Protein AF-A0A5B9VU18-F1 (afdb_monomer)

Structure (mmCIF, N/CA/C/O backbone):
data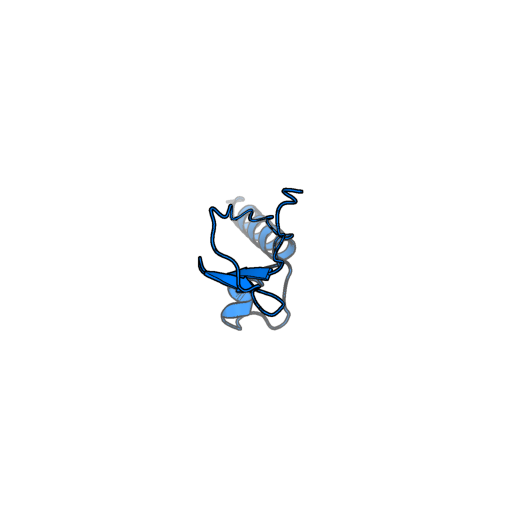_AF-A0A5B9VU18-F1
#
_entry.id   AF-A0A5B9VU18-F1
#
loop_
_atom_site.group_PDB
_atom_site.id
_atom_site.type_symbol
_atom_site.label_atom_id
_atom_site.label_alt_id
_atom_site.label_comp_id
_atom_site.label_asym_id
_atom_site.label_entity_id
_atom_site.label_seq_id
_atom_site.pdbx_PDB_ins_code
_atom_site.Cartn_x
_atom_site.Cartn_y
_atom_site.Cartn_z
_atom_site.occupancy
_atom_site.B_iso_or_equiv
_atom_site.auth_seq_id
_atom_site.auth_comp_id
_atom_site.auth_asym_id
_atom_site.auth_atom_id
_atom_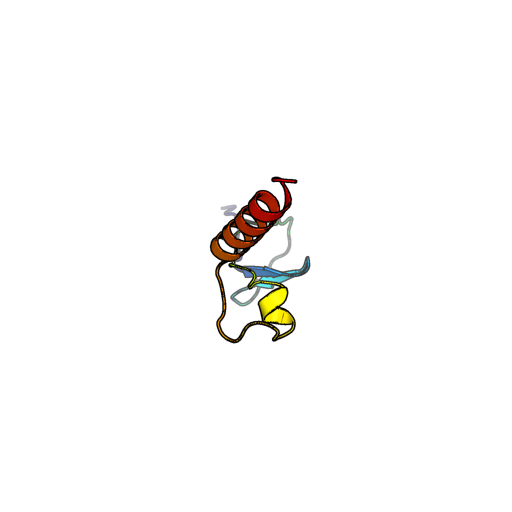site.pdbx_PDB_model_num
ATOM 1 N N . MET A 1 1 ? -8.658 16.212 24.745 1.00 44.69 1 MET A N 1
ATOM 2 C CA . MET A 1 1 ? -7.549 16.435 23.797 1.00 44.69 1 MET A CA 1
ATOM 3 C C . MET A 1 1 ? -7.709 15.396 22.710 1.00 44.69 1 MET A C 1
ATOM 5 O O . MET A 1 1 ? -7.733 14.225 23.051 1.00 44.69 1 MET A O 1
ATOM 9 N N . ASP A 1 2 ? -7.917 15.824 21.468 1.00 71.50 2 ASP A N 1
ATOM 10 C CA . ASP A 1 2 ? -8.189 14.944 20.327 1.00 71.50 2 ASP A CA 1
ATOM 11 C C . ASP A 1 2 ? -6.910 14.829 19.492 1.00 71.50 2 ASP A C 1
ATOM 13 O O . ASP A 1 2 ? -6.659 15.621 18.585 1.00 71.50 2 ASP A O 1
ATOM 17 N N . GLN A 1 3 ? -6.001 13.957 19.928 1.00 73.62 3 GLN A N 1
ATOM 18 C CA . GLN A 1 3 ? -4.765 13.693 19.196 1.00 73.62 3 GLN A CA 1
ATOM 19 C C . GLN A 1 3 ? -4.996 12.499 18.268 1.00 73.62 3 GLN A C 1
ATOM 21 O O . GLN A 1 3 ? -5.435 11.452 18.750 1.00 73.62 3 GLN A O 1
ATOM 26 N N . PRO A 1 4 ? -4.688 12.620 16.964 1.00 80.50 4 PRO A N 1
ATOM 27 C CA . PRO A 1 4 ? -4.853 11.517 16.034 1.00 80.50 4 PRO A CA 1
ATOM 28 C C . PRO A 1 4 ? -3.933 10.361 16.426 1.00 80.50 4 PRO A C 1
ATOM 30 O O . PRO A 1 4 ? -2.729 10.535 16.636 1.00 80.50 4 PRO A O 1
ATOM 33 N N . LEU A 1 5 ? -4.511 9.167 16.514 1.00 86.94 5 LEU A N 1
ATOM 34 C CA . LEU A 1 5 ? -3.778 7.948 16.803 1.00 86.94 5 LEU A CA 1
ATOM 35 C C . LEU A 1 5 ? -3.107 7.427 15.523 1.00 86.94 5 LEU A C 1
ATOM 37 O O . LEU A 1 5 ? -3.765 7.199 14.511 1.00 86.94 5 LEU A O 1
ATOM 41 N N . ILE A 1 6 ? -1.787 7.232 15.571 1.00 89.88 6 ILE A N 1
ATOM 42 C CA . ILE A 1 6 ? -0.993 6.782 14.420 1.00 89.88 6 ILE A CA 1
ATOM 43 C C . ILE A 1 6 ? -0.566 5.328 14.626 1.00 89.88 6 ILE A C 1
ATOM 45 O O . ILE A 1 6 ? 0.234 5.032 15.513 1.00 89.88 6 ILE A O 1
ATOM 49 N N . VAL A 1 7 ? -1.041 4.432 13.756 1.00 91.44 7 VAL A N 1
ATOM 50 C CA . VAL A 1 7 ? -0.607 3.027 13.698 1.00 91.44 7 VAL A CA 1
ATOM 51 C C . VAL A 1 7 ? 0.376 2.844 12.544 1.00 91.44 7 VAL A C 1
ATOM 53 O O . VAL A 1 7 ? 0.076 3.188 11.402 1.00 91.44 7 VAL A O 1
ATOM 56 N N . ARG A 1 8 ? 1.557 2.284 12.831 1.00 93.25 8 ARG A N 1
ATOM 57 C CA . ARG A 1 8 ? 2.568 1.952 11.815 1.00 93.25 8 ARG A CA 1
ATOM 58 C C . ARG A 1 8 ? 2.439 0.503 11.367 1.00 93.25 8 ARG A C 1
ATOM 60 O O . ARG A 1 8 ? 2.019 -0.364 12.132 1.00 93.25 8 ARG A O 1
ATOM 67 N N . GLY A 1 9 ? 2.783 0.250 10.113 1.00 92.69 9 GLY A N 1
ATOM 68 C CA . GLY A 1 9 ? 2.624 -1.060 9.511 1.00 92.69 9 GLY A CA 1
ATOM 69 C C . GLY A 1 9 ? 3.126 -1.121 8.080 1.00 92.69 9 GLY A C 1
ATOM 70 O O . GLY A 1 9 ? 3.503 -0.116 7.473 1.00 92.69 9 GLY A O 1
ATOM 71 N N . ARG A 1 10 ? 3.077 -2.326 7.519 1.00 92.50 10 ARG A N 1
ATOM 72 C CA . ARG A 1 10 ? 3.366 -2.588 6.113 1.00 92.50 10 ARG A CA 1
ATOM 73 C C . ARG A 1 10 ? 2.068 -2.728 5.331 1.00 92.50 10 ARG A C 1
ATOM 75 O O . ARG A 1 10 ? 1.161 -3.436 5.750 1.00 92.50 10 ARG A O 1
ATOM 82 N N . TYR A 1 11 ? 2.019 -2.140 4.141 1.00 91.12 11 TYR A N 1
ATOM 83 C CA . TYR A 1 11 ? 0.947 -2.389 3.182 1.00 91.12 11 TYR A CA 1
ATOM 84 C C . TYR A 1 11 ? 1.408 -3.388 2.114 1.00 91.12 11 TYR A C 1
ATOM 86 O O . TYR A 1 11 ? 2.401 -3.158 1.420 1.00 91.12 11 TYR A O 1
ATOM 94 N N . ALA A 1 12 ? 0.720 -4.522 1.994 1.00 88.94 12 ALA A N 1
ATOM 95 C CA . ALA A 1 12 ? 1.034 -5.573 1.031 1.00 88.94 12 ALA A CA 1
ATOM 96 C C . ALA A 1 12 ? -0.254 -6.185 0.481 1.00 88.94 12 ALA A C 1
ATOM 98 O O . ALA A 1 12 ? -1.156 -6.517 1.238 1.00 88.94 12 ALA A O 1
ATOM 99 N N . GLY A 1 13 ? -0.355 -6.331 -0.843 1.00 87.38 13 GLY A N 1
ATOM 100 C CA . GLY A 1 13 ? -1.488 -7.035 -1.457 1.00 87.38 13 GLY A CA 1
ATOM 101 C C . GLY A 1 13 ? -2.863 -6.424 -1.160 1.00 87.38 13 GLY A C 1
ATOM 102 O O . GLY A 1 13 ? -3.840 -7.155 -1.114 1.00 87.38 13 GLY A O 1
ATOM 103 N N . ARG A 1 14 ? -2.946 -5.098 -0.976 1.00 88.00 14 ARG A N 1
ATOM 104 C CA . ARG A 1 14 ? -4.156 -4.370 -0.535 1.00 88.00 14 ARG A CA 1
ATOM 105 C C . ARG A 1 14 ? -4.562 -4.602 0.926 1.00 88.00 14 ARG A C 1
ATOM 107 O O . ARG A 1 14 ? -5.672 -4.258 1.317 1.00 88.00 14 ARG A O 1
ATOM 114 N N . THR A 1 15 ? -3.655 -5.136 1.734 1.00 91.25 15 THR A N 1
ATOM 115 C CA . THR A 1 15 ? -3.851 -5.375 3.162 1.00 91.25 15 THR A CA 1
ATOM 116 C C . THR A 1 15 ? -2.839 -4.565 3.965 1.00 91.25 15 THR A C 1
ATOM 118 O O . THR A 1 15 ? -1.648 -4.548 3.644 1.00 91.25 15 THR A O 1
ATOM 121 N N . PHE A 1 16 ? -3.309 -3.893 5.014 1.00 92.00 16 PHE A N 1
ATOM 122 C CA . PHE A 1 16 ? -2.455 -3.261 6.015 1.00 92.00 16 PHE A CA 1
ATOM 123 C C . PHE A 1 16 ? -2.122 -4.265 7.122 1.00 92.00 16 PHE A C 1
ATOM 125 O O . PHE A 1 16 ? -3.010 -4.937 7.640 1.00 92.00 16 PHE A O 1
ATOM 132 N N . ILE A 1 17 ? -0.842 -4.371 7.465 1.00 93.38 17 ILE A N 1
ATOM 133 C CA . ILE A 1 17 ? -0.311 -5.289 8.471 1.00 93.38 17 ILE A CA 1
ATOM 134 C C . ILE A 1 17 ? 0.372 -4.427 9.538 1.00 93.38 17 ILE A C 1
ATOM 136 O O . ILE A 1 17 ? 1.435 -3.868 9.247 1.00 93.38 17 ILE A O 1
ATOM 140 N N . PRO A 1 18 ? -0.219 -4.267 10.733 1.00 93.44 18 PRO A N 1
ATOM 141 C CA . PRO A 1 18 ? 0.356 -3.424 11.774 1.00 93.44 18 PRO A CA 1
ATOM 142 C C . PRO A 1 18 ? 1.663 -4.024 12.313 1.00 93.44 18 PRO A C 1
ATOM 144 O O . PRO A 1 18 ? 1.812 -5.240 12.411 1.00 93.44 18 PRO A O 1
ATOM 147 N N . GLU A 1 19 ? 2.614 -3.164 12.676 1.00 94.12 19 GLU A N 1
ATOM 148 C CA . GLU A 1 19 ? 3.883 -3.561 13.314 1.00 94.12 19 GLU A CA 1
ATOM 149 C C . GLU A 1 19 ? 3.721 -3.896 14.806 1.00 94.12 19 GLU A C 1
ATOM 151 O O . GLU A 1 19 ? 4.643 -4.420 15.430 1.00 94.12 19 GLU A O 1
ATOM 156 N N . GLY A 1 20 ? 2.554 -3.608 15.385 1.00 90.44 20 GLY A N 1
ATOM 157 C CA . GLY A 1 20 ? 2.259 -3.816 16.796 1.00 90.44 20 GLY A CA 1
ATOM 158 C C . GLY A 1 20 ? 0.774 -4.079 17.055 1.00 90.44 20 GLY A C 1
ATOM 159 O O . GLY A 1 20 ? -0.018 -4.153 16.111 1.00 90.44 20 GLY A O 1
ATOM 160 N N .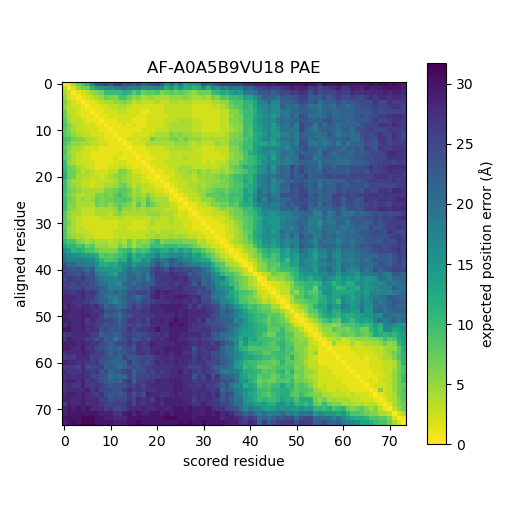 PRO A 1 21 ? 0.385 -4.240 18.330 1.00 89.56 21 PRO A N 1
ATOM 161 C CA . PRO A 1 21 ? -1.010 -4.433 18.700 1.00 89.56 21 PRO A CA 1
ATOM 162 C C . PRO A 1 21 ? -1.849 -3.228 18.276 1.00 89.56 21 PRO A C 1
ATOM 164 O O . PRO A 1 21 ? -1.425 -2.076 18.402 1.00 89.56 21 PRO A O 1
ATOM 167 N N . LEU A 1 22 ? -3.051 -3.509 17.777 1.00 87.44 22 LEU A N 1
ATOM 168 C CA . LEU A 1 22 ? -4.022 -2.465 17.491 1.00 87.44 22 LEU A CA 1
ATOM 169 C C . LEU A 1 22 ? -4.581 -1.931 18.817 1.00 87.44 22 LEU A C 1
ATOM 171 O O . LEU A 1 22 ? -4.905 -2.731 19.698 1.00 87.44 22 LEU A O 1
ATOM 175 N N . PRO A 1 23 ? -4.676 -0.606 18.983 1.00 86.06 23 PRO A N 1
ATOM 176 C CA . PRO A 1 23 ? -5.328 -0.028 20.144 1.00 86.06 23 PRO A CA 1
ATOM 177 C C . PRO A 1 23 ? -6.826 -0.314 20.094 1.00 86.06 23 PRO A C 1
ATOM 179 O O . PRO A 1 23 ? -7.437 -0.289 19.027 1.00 86.06 23 PRO A O 1
ATOM 182 N N . ASP A 1 24 ? -7.399 -0.563 21.264 1.00 89.12 24 ASP A N 1
ATOM 183 C CA . ASP A 1 24 ? -8.833 -0.763 21.436 1.00 89.12 24 ASP A CA 1
ATOM 184 C C . ASP A 1 24 ? -9.539 0.599 21.424 1.00 89.12 24 ASP A C 1
ATOM 186 O O . ASP A 1 24 ? -9.648 1.281 22.444 1.00 89.12 24 ASP A O 1
ATOM 190 N N . THR A 1 25 ? -9.879 1.064 20.223 1.00 85.81 25 THR A N 1
ATOM 191 C CA . THR A 1 25 ? -10.554 2.343 19.998 1.00 85.81 25 THR A CA 1
ATOM 192 C C . THR A 1 25 ? -11.386 2.294 18.719 1.00 85.81 25 THR A C 1
ATOM 194 O O . THR A 1 25 ? -10.987 1.684 17.725 1.00 85.81 25 THR A O 1
ATOM 197 N N . GLU A 1 26 ? -12.538 2.958 18.734 1.00 83.38 26 GLU A N 1
ATOM 198 C CA . GLU A 1 26 ? -13.447 3.075 17.593 1.00 83.38 26 GLU A CA 1
ATOM 199 C C . GLU A 1 26 ? -13.416 4.500 17.026 1.00 83.38 26 GLU A C 1
ATOM 201 O O . GLU A 1 26 ? -13.289 5.478 17.764 1.00 83.38 26 GLU A O 1
ATOM 206 N N . GLY A 1 27 ? -13.547 4.638 15.703 1.00 84.38 27 GLY A N 1
ATOM 207 C CA . GLY A 1 27 ? -13.589 5.947 15.055 1.00 84.38 27 GLY A CA 1
ATOM 208 C C . GLY A 1 27 ? -13.323 5.907 13.554 1.00 84.38 27 GLY A C 1
ATOM 209 O O . GLY A 1 27 ? -13.112 4.850 12.957 1.00 84.38 27 GLY A O 1
ATOM 210 N N . VAL A 1 28 ? -13.332 7.088 12.935 1.00 86.12 28 VAL A N 1
ATOM 211 C CA . VAL A 1 28 ? -12.922 7.254 11.536 1.00 86.12 28 VAL A CA 1
ATOM 212 C C . VAL A 1 28 ? -11.400 7.170 11.457 1.00 86.12 28 VAL A C 1
ATOM 214 O O . VAL A 1 28 ? -10.700 7.862 12.193 1.00 86.12 28 VAL A O 1
ATOM 217 N N . ALA A 1 29 ? -10.894 6.346 10.541 1.00 86.00 29 ALA A N 1
ATOM 218 C CA . ALA A 1 29 ? -9.468 6.191 10.290 1.00 86.00 29 ALA A CA 1
ATOM 219 C C . ALA A 1 29 ? -9.130 6.532 8.834 1.00 86.00 29 ALA A C 1
ATOM 221 O O . ALA A 1 29 ? -9.870 6.183 7.912 1.00 86.00 29 ALA A O 1
ATOM 222 N N . GLU A 1 30 ? -7.980 7.171 8.630 1.00 90.06 30 GLU A N 1
ATOM 223 C CA . GLU A 1 30 ? -7.397 7.414 7.311 1.00 90.06 30 GLU A CA 1
ATOM 224 C C . GLU A 1 30 ? -6.189 6.491 7.104 1.00 90.06 30 GLU A C 1
ATOM 226 O O . GLU A 1 30 ? -5.296 6.418 7.951 1.00 90.06 30 GLU A O 1
ATOM 231 N N . LEU A 1 31 ? -6.146 5.780 5.972 1.00 89.75 31 LEU A N 1
ATOM 232 C CA . LEU A 1 31 ? -5.003 4.948 5.596 1.00 89.75 31 LEU A CA 1
ATOM 233 C C . LEU A 1 31 ? -4.085 5.712 4.636 1.00 89.75 31 LEU A C 1
ATOM 235 O O . LEU A 1 31 ? -4.365 5.812 3.442 1.00 89.75 31 LEU A O 1
ATOM 239 N N . VAL A 1 32 ? -2.948 6.180 5.149 1.00 91.00 32 VAL A N 1
ATOM 240 C CA . VAL A 1 32 ? -1.905 6.834 4.349 1.00 91.00 32 VAL A CA 1
ATOM 241 C C . VAL A 1 32 ? -0.829 5.817 3.964 1.00 91.00 32 VAL A C 1
ATOM 243 O O . VAL A 1 32 ? -0.143 5.263 4.821 1.00 91.00 32 VAL A O 1
ATOM 246 N N . ILE A 1 33 ? -0.660 5.574 2.660 1.00 90.00 33 ILE A N 1
ATOM 247 C CA . ILE A 1 33 ? 0.349 4.646 2.129 1.00 90.00 33 ILE A CA 1
ATOM 248 C C . ILE A 1 33 ? 1.507 5.448 1.546 1.00 90.00 33 ILE A C 1
ATOM 250 O O . ILE A 1 33 ? 1.363 6.111 0.521 1.00 90.00 33 ILE A O 1
ATOM 254 N N . ILE A 1 34 ? 2.678 5.335 2.170 1.00 89.88 34 ILE A N 1
ATOM 255 C CA . ILE A 1 34 ? 3.912 5.942 1.670 1.00 89.88 34 ILE A CA 1
ATOM 256 C C . ILE A 1 34 ? 4.658 4.882 0.846 1.00 89.88 34 ILE A C 1
ATOM 258 O O . ILE A 1 34 ? 5.064 3.859 1.409 1.00 89.88 34 ILE A O 1
ATOM 262 N N . PRO A 1 35 ? 4.832 5.066 -0.477 1.00 83.12 35 PRO A N 1
ATOM 263 C CA . PRO A 1 35 ? 5.576 4.115 -1.287 1.00 83.12 35 PRO A CA 1
ATOM 264 C C . PRO A 1 35 ? 7.034 4.067 -0.824 1.00 83.12 35 PRO A C 1
ATOM 266 O O . PRO A 1 35 ? 7.730 5.080 -0.785 1.00 83.12 35 PRO A O 1
ATOM 269 N N . GLY A 1 36 ? 7.496 2.868 -0.468 1.00 77.81 36 GLY A N 1
ATOM 270 C CA . GLY A 1 36 ? 8.916 2.623 -0.239 1.00 77.81 36 GLY A CA 1
ATOM 271 C C . GLY A 1 36 ? 9.709 2.691 -1.551 1.00 77.81 36 GLY A C 1
ATOM 272 O O . GLY A 1 36 ? 9.116 2.597 -2.631 1.00 77.81 36 GLY A O 1
ATOM 273 N N . PRO A 1 37 ? 11.046 2.811 -1.481 1.00 78.56 37 PRO A N 1
ATOM 274 C CA . PRO A 1 37 ? 11.881 2.760 -2.673 1.00 78.56 37 PRO A CA 1
ATOM 275 C C . PRO A 1 37 ? 11.602 1.468 -3.458 1.00 78.56 37 PRO A C 1
ATOM 277 O O . PRO A 1 37 ? 11.384 0.413 -2.842 1.00 78.56 37 PRO A O 1
ATOM 280 N N . PRO A 1 38 ? 11.586 1.524 -4.804 1.00 68.19 38 PRO A N 1
ATOM 281 C CA . PRO A 1 38 ? 11.378 0.338 -5.618 1.00 68.19 38 PRO A CA 1
ATOM 282 C C . PRO A 1 38 ? 12.439 -0.698 -5.249 1.00 68.19 38 PRO A C 1
ATOM 284 O O . PRO A 1 38 ? 13.637 -0.458 -5.377 1.00 68.19 38 PRO A O 1
ATOM 287 N N . ARG A 1 39 ? 12.002 -1.861 -4.752 1.00 67.00 39 ARG A N 1
ATOM 288 C CA . ARG A 1 39 ? 12.920 -2.985 -4.561 1.00 67.00 39 ARG A CA 1
ATOM 289 C C . ARG A 1 39 ? 13.351 -3.470 -5.944 1.00 67.00 39 ARG A C 1
ATOM 291 O O . ARG A 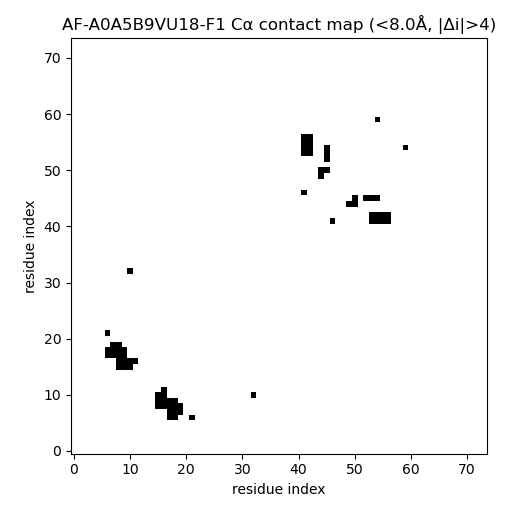1 39 ? 12.463 -3.673 -6.778 1.00 67.00 39 ARG A O 1
ATOM 298 N N . PRO A 1 40 ? 14.655 -3.680 -6.194 1.00 60.94 40 PRO A N 1
ATOM 299 C CA . PRO A 1 40 ? 15.107 -4.249 -7.451 1.00 60.94 40 PRO A CA 1
ATOM 300 C C . PRO A 1 40 ? 14.427 -5.605 -7.632 1.00 60.94 40 PRO A C 1
ATOM 302 O O . PRO A 1 40 ? 14.620 -6.537 -6.850 1.00 60.94 40 PRO A O 1
ATOM 305 N N . ARG A 1 41 ? 13.551 -5.686 -8.632 1.00 64.44 41 ARG A N 1
ATOM 306 C CA . ARG A 1 41 ? 13.024 -6.958 -9.111 1.00 64.44 41 ARG A CA 1
ATOM 307 C C . ARG A 1 41 ? 14.132 -7.527 -9.983 1.00 64.44 41 ARG A C 1
ATOM 309 O O . ARG A 1 41 ? 14.485 -6.897 -10.975 1.00 64.44 41 ARG A O 1
ATOM 316 N N . GLY A 1 42 ? 14.727 -8.642 -9.558 1.00 60.69 42 GLY A N 1
ATOM 317 C CA . GLY A 1 42 ? 15.719 -9.351 -10.367 1.00 60.69 42 GLY A CA 1
ATOM 318 C C . GLY A 1 42 ? 15.182 -9.610 -11.776 1.00 60.69 42 GLY A C 1
ATOM 319 O O . GLY A 1 42 ? 13.967 -9.615 -11.997 1.00 60.69 42 GLY A O 1
ATOM 320 N N . SER A 1 43 ? 16.083 -9.784 -12.737 1.00 64.38 43 SER A N 1
ATOM 321 C CA . SER A 1 43 ? 15.700 -10.014 -14.126 1.00 64.38 43 SER A CA 1
ATOM 322 C C . SER A 1 43 ? 14.784 -11.229 -14.274 1.00 64.38 43 SER A C 1
ATOM 324 O O . SER A 1 43 ? 14.977 -12.246 -13.611 1.00 64.38 43 SER A O 1
ATOM 326 N N . ILE A 1 44 ? 13.835 -11.178 -15.214 1.00 62.78 44 ILE A N 1
ATOM 327 C CA . ILE A 1 44 ? 13.080 -12.368 -15.644 1.00 62.78 44 ILE A CA 1
ATOM 328 C C . ILE A 1 44 ? 14.030 -13.468 -16.139 1.00 62.78 44 ILE A C 1
ATOM 330 O O . ILE A 1 44 ? 13.782 -14.642 -15.885 1.00 62.78 44 ILE A O 1
ATOM 334 N N . ALA A 1 45 ? 15.147 -13.103 -16.776 1.00 58.47 45 ALA A N 1
ATOM 335 C CA . ALA A 1 45 ? 16.159 -14.070 -17.200 1.00 58.47 45 ALA A CA 1
ATOM 336 C C . ALA A 1 45 ? 16.820 -14.783 -16.007 1.00 58.47 45 ALA A C 1
ATOM 338 O O . ALA A 1 45 ? 17.170 -15.958 -16.112 1.00 58.47 45 ALA A O 1
ATOM 339 N N . ASP A 1 46 ? 16.935 -14.093 -14.870 1.00 58.81 46 ASP A N 1
ATOM 340 C CA . ASP A 1 46 ? 17.435 -14.672 -13.623 1.00 58.81 46 ASP A CA 1
ATOM 341 C C . ASP A 1 46 ? 16.340 -15.518 -12.946 1.00 58.81 46 ASP A C 1
ATOM 343 O O . ASP A 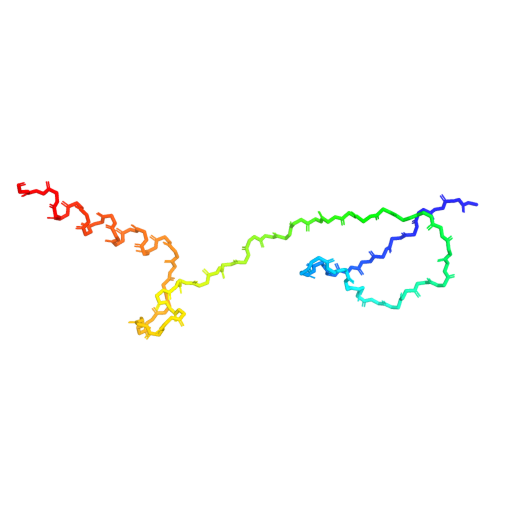1 46 ? 16.628 -16.571 -12.384 1.00 58.81 46 ASP A O 1
ATOM 347 N N . ALA A 1 47 ? 15.067 -15.113 -13.057 1.00 63.53 47 ALA A N 1
ATOM 348 C CA . ALA A 1 47 ? 13.922 -15.844 -12.505 1.00 63.53 47 ALA A CA 1
ATOM 349 C C . ALA A 1 47 ? 13.681 -17.210 -13.176 1.00 63.53 47 ALA A C 1
ATOM 351 O O . ALA A 1 47 ? 13.208 -18.133 -12.516 1.00 63.53 47 ALA A O 1
ATOM 352 N N . PHE A 1 48 ? 14.026 -17.356 -14.460 1.00 65.50 48 PHE A N 1
ATOM 353 C CA . PHE A 1 48 ? 13.968 -18.635 -15.181 1.00 65.50 48 PHE A CA 1
ATOM 354 C C . PHE A 1 48 ? 15.297 -19.416 -15.159 1.00 65.50 48 PHE A C 1
ATOM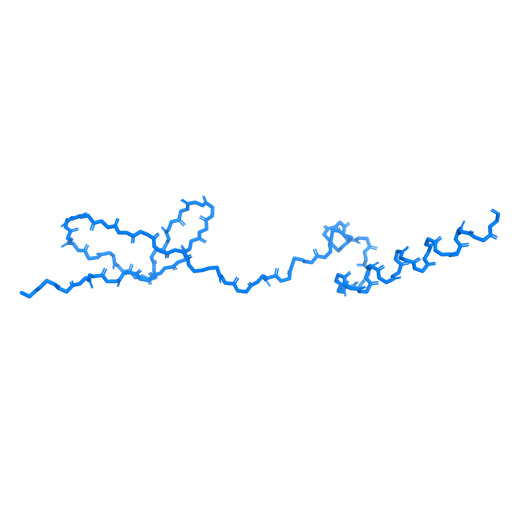 356 O O . PHE A 1 48 ? 15.406 -20.447 -15.818 1.00 65.50 48 PHE A O 1
ATOM 363 N N . GLY A 1 49 ? 16.299 -18.962 -14.393 1.00 58.06 49 GLY A N 1
ATOM 364 C CA . GLY A 1 49 ? 17.568 -19.676 -14.201 1.00 58.06 49 GLY A CA 1
ATOM 365 C C . GLY A 1 49 ? 18.475 -19.728 -15.433 1.00 58.06 49 GLY A C 1
ATOM 366 O O . GLY A 1 49 ? 19.447 -20.479 -15.447 1.00 58.06 49 GLY A O 1
ATOM 367 N N . THR A 1 50 ? 18.191 -18.945 -16.475 1.00 58.59 50 THR A N 1
ATOM 368 C CA . THR A 1 50 ? 18.964 -18.966 -17.727 1.00 58.59 50 THR A CA 1
ATOM 369 C C . THR A 1 50 ? 20.323 -18.270 -17.579 1.00 58.59 50 THR A C 1
ATOM 371 O O . THR A 1 50 ? 21.208 -18.446 -18.415 1.00 58.59 50 THR A O 1
ATOM 374 N N . ALA A 1 51 ? 20.509 -17.464 -16.531 1.00 57.50 51 ALA A N 1
ATOM 375 C CA . ALA A 1 51 ? 21.743 -16.730 -16.279 1.00 57.50 51 ALA A CA 1
ATOM 376 C C . ALA A 1 51 ? 22.585 -17.392 -15.177 1.00 57.50 51 ALA A C 1
ATOM 378 O O . ALA A 1 51 ? 22.121 -17.589 -14.058 1.00 57.50 51 ALA A O 1
ATOM 379 N N . ALA A 1 52 ? 23.857 -17.672 -15.481 1.00 58.19 52 ALA A N 1
ATOM 380 C CA . ALA A 1 52 ? 24.824 -18.193 -14.510 1.00 58.19 52 ALA A CA 1
ATOM 381 C C . ALA A 1 52 ? 25.214 -17.169 -13.419 1.00 58.19 52 ALA A C 1
ATOM 383 O O . ALA A 1 52 ? 25.753 -17.552 -12.384 1.00 58.19 52 ALA A O 1
ATOM 384 N N . VAL A 1 53 ? 24.954 -15.874 -13.647 1.00 64.44 53 VAL A N 1
ATOM 385 C CA . VAL A 1 53 ? 25.234 -14.769 -12.717 1.00 64.44 53 VAL A CA 1
ATOM 386 C C . VAL A 1 53 ? 24.058 -13.782 -12.754 1.00 64.44 53 VAL A C 1
ATOM 388 O O . VAL A 1 53 ? 23.651 -13.411 -13.860 1.00 64.44 53 VAL A O 1
ATOM 391 N N . PRO A 1 54 ? 23.529 -13.334 -11.595 1.00 60.34 54 PRO A N 1
ATOM 392 C CA . PRO A 1 54 ? 22.495 -12.300 -11.541 1.00 60.34 54 PRO A CA 1
ATOM 393 C C . PRO A 1 54 ? 22.996 -10.994 -12.163 1.00 60.34 54 PRO A C 1
ATOM 395 O O . PRO A 1 54 ? 24.080 -10.522 -11.816 1.00 60.34 54 PRO A O 1
ATOM 398 N N . ARG A 1 55 ? 22.215 -10.403 -13.070 1.00 66.12 55 ARG A N 1
ATOM 399 C CA . ARG A 1 55 ? 22.583 -9.164 -13.778 1.00 66.12 55 ARG A CA 1
ATOM 400 C C . ARG A 1 55 ? 21.655 -8.023 -13.391 1.00 66.12 55 ARG A C 1
ATOM 402 O O . ARG A 1 55 ? 20.476 -8.238 -13.112 1.00 66.12 55 ARG A O 1
ATOM 409 N N . SER A 1 56 ? 22.175 -6.795 -13.377 1.00 74.25 56 SER A N 1
ATOM 410 C CA . SER A 1 56 ? 21.320 -5.627 -13.166 1.00 74.25 56 SER A CA 1
ATOM 411 C C . SER A 1 56 ? 20.408 -5.404 -14.381 1.00 74.25 56 SER A C 1
ATOM 413 O O . SER A 1 56 ? 20.702 -5.846 -15.496 1.00 74.25 56 SER A O 1
ATOM 415 N N . GLY A 1 57 ? 19.280 -4.718 -14.172 1.00 73.69 57 GLY A N 1
ATOM 416 C CA . GLY A 1 57 ? 18.366 -4.374 -15.266 1.00 73.69 57 GLY A CA 1
ATOM 417 C C . GLY A 1 57 ? 19.033 -3.512 -16.344 1.00 73.69 57 GLY A C 1
ATOM 418 O O . GLY A 1 57 ? 18.758 -3.700 -17.529 1.00 73.69 57 GLY A O 1
ATOM 419 N N . ASP A 1 58 ? 19.952 -2.631 -15.945 1.00 75.38 58 ASP A N 1
ATOM 420 C CA . ASP A 1 58 ? 20.684 -1.753 -16.859 1.00 75.38 58 ASP A CA 1
ATOM 421 C C . ASP A 1 58 ? 21.674 -2.535 -17.733 1.00 75.38 58 ASP A C 1
ATOM 423 O O . ASP A 1 58 ? 21.735 -2.297 -18.939 1.00 75.38 58 ASP A O 1
ATOM 427 N N . ASP A 1 59 ? 22.361 -3.540 -17.176 1.00 75.44 59 ASP A N 1
ATOM 428 C CA . ASP A 1 59 ? 23.272 -4.410 -17.941 1.00 75.44 59 ASP A CA 1
ATOM 429 C C . ASP A 1 59 ? 22.526 -5.188 -19.034 1.00 75.44 59 ASP A C 1
ATOM 431 O O . ASP A 1 59 ? 23.006 -5.350 -20.158 1.00 75.44 59 ASP A O 1
ATOM 435 N N . ILE A 1 60 ? 21.316 -5.654 -18.719 1.00 75.00 60 ILE A N 1
ATOM 436 C CA . ILE A 1 60 ? 20.468 -6.386 -19.666 1.00 75.00 60 ILE A CA 1
ATOM 437 C C . ILE A 1 60 ? 19.979 -5.458 -20.776 1.00 75.00 60 ILE A C 1
ATOM 439 O O . ILE A 1 60 ? 20.014 -5.830 -21.950 1.00 75.00 60 ILE A O 1
ATOM 443 N N . LEU A 1 61 ? 19.549 -4.243 -20.426 1.00 78.88 61 LEU A N 1
ATOM 444 C CA . LEU A 1 61 ? 19.135 -3.242 -21.407 1.00 78.88 61 LEU A CA 1
ATOM 445 C C . LEU A 1 61 ? 20.295 -2.838 -22.321 1.00 78.88 61 LEU A C 1
ATOM 447 O O . LEU A 1 61 ? 20.086 -2.694 -23.526 1.00 78.88 61 LEU A O 1
ATOM 451 N N . ALA A 1 62 ? 21.504 -2.693 -21.777 1.00 80.94 62 ALA A N 1
ATOM 452 C CA . ALA A 1 62 ? 22.703 -2.398 -22.551 1.00 80.94 62 ALA A CA 1
ATOM 453 C C . ALA A 1 62 ? 23.027 -3.522 -23.549 1.00 80.94 62 ALA A C 1
ATOM 455 O O . ALA A 1 62 ? 23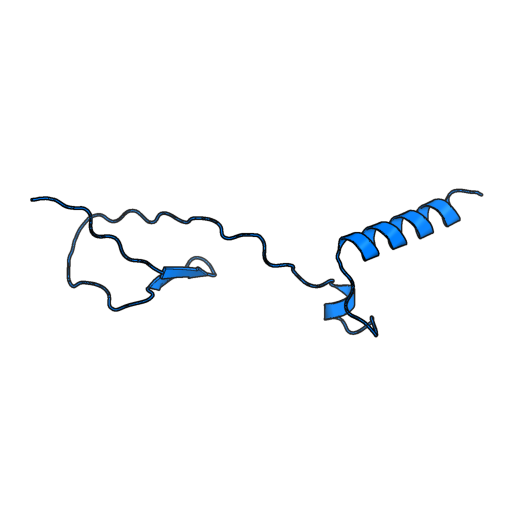.250 -3.244 -24.727 1.00 80.94 62 ALA A O 1
ATOM 456 N N . GLN A 1 63 ? 22.966 -4.789 -23.125 1.00 75.44 63 GLN A N 1
ATOM 457 C CA . GLN A 1 63 ? 23.210 -5.931 -24.011 1.00 75.44 63 GLN A CA 1
ATOM 458 C C . GLN A 1 63 ? 22.156 -6.058 -25.123 1.00 75.44 63 GLN A C 1
ATOM 460 O O . GLN A 1 63 ? 22.508 -6.313 -26.272 1.00 75.44 63 GLN A O 1
ATOM 465 N N . VAL A 1 64 ? 20.867 -5.873 -24.809 1.00 79.25 64 VAL A N 1
ATOM 466 C CA . VAL A 1 64 ? 19.787 -5.929 -25.814 1.00 79.25 64 VAL A CA 1
ATOM 467 C C . VAL A 1 64 ? 19.951 -4.826 -26.860 1.00 79.25 64 VAL A C 1
ATOM 469 O O . VAL A 1 64 ? 19.720 -5.069 -28.042 1.00 79.25 64 VAL A O 1
ATOM 472 N N . ARG A 1 65 ? 20.362 -3.624 -26.440 1.00 80.94 65 ARG A N 1
ATOM 473 C CA . ARG A 1 65 ? 20.652 -2.515 -27.360 1.00 80.94 65 ARG A CA 1
ATOM 474 C C . ARG A 1 65 ? 21.833 -2.844 -28.268 1.00 80.94 65 ARG A C 1
ATOM 476 O O . ARG A 1 65 ? 21.666 -2.781 -29.477 1.00 80.94 65 ARG A O 1
ATOM 483 N N . ALA A 1 66 ? 22.948 -3.305 -27.701 1.00 76.06 66 ALA A N 1
ATOM 484 C CA . ALA A 1 66 ? 24.118 -3.711 -28.478 1.00 76.06 66 ALA A CA 1
ATOM 485 C C . ALA A 1 66 ? 23.785 -4.802 -29.514 1.00 76.06 66 ALA A C 1
ATOM 487 O O . ALA A 1 66 ? 24.174 -4.689 -30.671 1.00 76.06 66 ALA A O 1
ATOM 488 N N . GLY A 1 67 ? 22.999 -5.815 -29.130 1.00 72.38 67 GLY A N 1
ATOM 489 C CA . GLY A 1 67 ? 22.556 -6.858 -30.059 1.00 72.38 67 GLY A CA 1
ATOM 490 C C . GLY A 1 67 ? 21.602 -6.344 -31.141 1.00 72.38 67 GLY A C 1
ATOM 491 O O . GLY A 1 67 ? 21.632 -6.823 -32.265 1.00 72.38 67 GLY A O 1
ATOM 492 N N . ARG A 1 68 ? 20.760 -5.348 -30.847 1.00 73.56 68 ARG A N 1
ATOM 493 C CA . ARG A 1 68 ? 19.903 -4.726 -31.867 1.00 73.56 68 ARG A CA 1
ATOM 494 C C . ARG A 1 68 ? 20.716 -3.906 -32.868 1.00 73.56 68 ARG A C 1
ATOM 496 O O . ARG A 1 68 ? 20.409 -3.959 -34.054 1.00 73.56 68 ARG A O 1
ATOM 503 N N . ASP A 1 69 ? 21.715 -3.173 -32.391 1.00 75.69 69 ASP A N 1
ATOM 504 C CA . ASP A 1 69 ? 22.588 -2.358 -33.235 1.00 75.69 69 ASP A CA 1
ATOM 505 C C . ASP A 1 69 ? 23.435 -3.249 -34.162 1.00 75.69 69 ASP A C 1
ATOM 507 O O . ASP A 1 69 ? 23.548 -2.964 -35.349 1.00 75.69 69 ASP A O 1
ATOM 511 N N . GLU A 1 70 ? 23.918 -4.395 -33.669 1.00 71.69 70 GLU A N 1
ATOM 512 C CA . GLU A 1 70 ? 24.629 -5.408 -34.469 1.00 71.69 70 GLU A CA 1
ATOM 513 C C . GLU A 1 70 ? 23.761 -6.005 -35.596 1.00 71.69 70 GLU A C 1
ATOM 515 O O . GLU A 1 70 ? 24.261 -6.328 -36.672 1.00 71.69 70 GLU A O 1
ATOM 520 N N . TRP A 1 71 ? 22.448 -6.130 -35.382 1.00 64.25 71 TRP A N 1
ATOM 521 C CA . TRP A 1 71 ? 21.505 -6.632 -36.391 1.00 64.25 71 TRP A CA 1
ATOM 522 C C . TRP A 1 71 ? 20.960 -5.533 -37.317 1.00 64.25 71 TRP A C 1
ATOM 524 O O . TRP A 1 71 ? 20.281 -5.847 -38.294 1.00 64.25 71 TRP A O 1
ATOM 534 N N . GLY A 1 72 ? 21.225 -4.260 -37.009 1.00 61.81 72 GLY A N 1
ATOM 535 C CA . GLY A 1 72 ? 20.755 -3.094 -37.758 1.00 61.81 72 GLY A CA 1
ATOM 536 C C . GLY A 1 72 ? 21.614 -2.708 -38.966 1.00 61.81 72 GLY A C 1
ATOM 537 O O . GLY A 1 72 ? 21.203 -1.824 -39.711 1.00 61.81 72 GLY A O 1
ATOM 538 N N . ASP A 1 73 ? 22.760 -3.365 -39.177 1.00 56.34 73 ASP A N 1
ATOM 539 C CA . 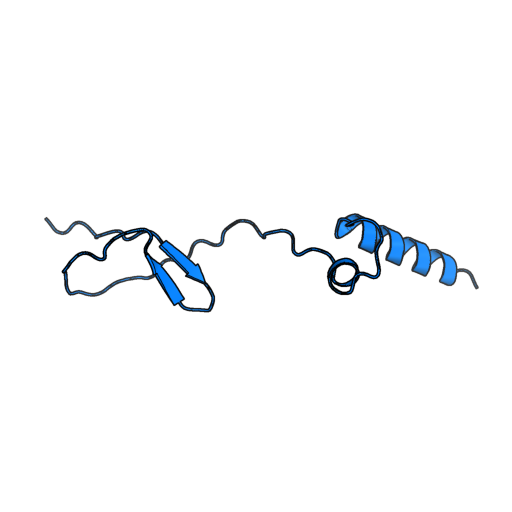ASP A 1 73 ? 23.748 -3.028 -40.216 1.00 56.34 73 ASP A CA 1
ATOM 540 C C . ASP A 1 73 ? 23.745 -4.024 -41.401 1.00 56.34 73 ASP A C 1
ATOM 542 O O . ASP A 1 73 ? 24.785 -4.523 -41.844 1.00 56.34 73 ASP A O 1
ATOM 546 N N . ARG A 1 74 ? 22.557 -4.336 -41.941 1.00 53.91 74 ARG A N 1
ATOM 547 C CA . ARG A 1 74 ? 22.436 -5.061 -43.217 1.00 53.91 74 ARG A CA 1
ATOM 548 C C . ARG A 1 74 ? 21.331 -4.537 -44.123 1.00 53.91 74 ARG A C 1
ATOM 550 O O . ARG A 1 74 ? 20.202 -4.338 -43.627 1.00 53.91 74 ARG A O 1
#

Secondary structure (DSSP, 8-state):
--PPP---EEEETTEEEESSPPPS--S-------PPPPP----HHHHTT--SS---HHHHHHHHHHHHHHHS--

Mean predicted aligned error: 15.0 Å

Foldseek 3Di:
DDDDDDFDADQDPNDTDTPDDDDPDDDDDDDDDDDDDDDQDWDPCVVVVVDPDTDHPVVVVVVVVVVVVVVVPD

Radius of gyration: 22.75 Å; Cα contacts (8 Å, |Δi|>4): 35; chains: 1; bounding box: 39×36×67 Å

pLDDT: mean 76.86, std 12.6, range [44.69, 94.12]

Sequence (74 aa):
MDQPLIVRGRYAGRTFIPEGPLPDTEGVAELVIIPGPPRPRGSIADAFGTAAVPRSGDDILAQVRAGRDEWGDR

Organism: NCBI:txid406548

Solvent-accessible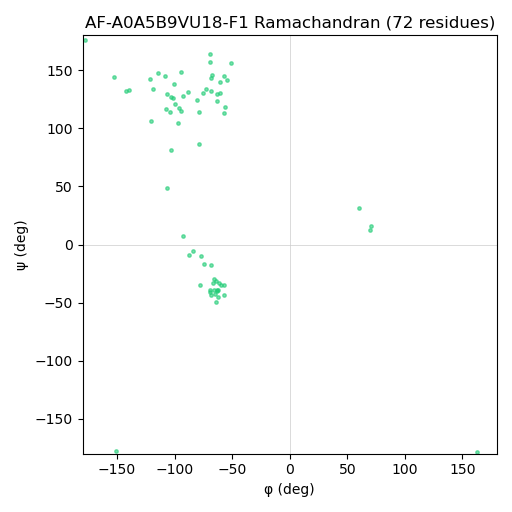 surface area (backbone atoms only — not comparable to full-atom values): 5340 Å² total; per-residue (Å²): 136,92,72,88,84,83,84,60,61,50,78,54,97,95,39,82,43,65,78,60,85,79,75,98,75,87,78,93,82,85,90,84,84,80,84,70,80,85,73,86,75,73,39,70,56,48,75,72,62,76,46,97,62,89,58,57,70,65,60,53,54,52,50,55,49,54,55,50,58,70,70,66,80,121